Protein AF-A0A432R8R9-F1 (afdb_monomer_lite)

pLDDT: mean 83.42, std 14.16, range [34.03, 92.88]

Radius of gyration: 11.57 Å; chains: 1; bounding box: 38×20×23 Å

Sequence (61 aa):
MLEIIKLSNKPLKTGDLEKLVGISRNEIQKIINELVIEGKIKVDKCYNKVLGLNKEENNGK

Secondary structure (DSSP, 8-state):
-HHHHHH-SS-EEHHHHHHHH-S-HHHHHHHHHHHHHTT-EEEETTTTEEEEE--------

Foldseek 3Di:
DQVVLAPDPAWDALVNVCVVVVDDSVVSVVVVVVCVVVQQWDADPVRRTTGGGRDPDPDDD

Structure (mmCIF, N/CA/C/O backbone):
data_AF-A0A432R8R9-F1
#
_entry.id   AF-A0A432R8R9-F1
#
loop_
_atom_site.group_PDB
_atom_site.id
_atom_site.type_symbol
_atom_site.label_atom_id
_atom_site.label_alt_id
_atom_site.label_comp_id
_atom_site.label_asym_id
_atom_site.label_entity_id
_atom_site.label_seq_id
_atom_site.pdbx_PDB_ins_code
_atom_site.Cartn_x
_atom_site.Cartn_y
_atom_site.Cartn_z
_atom_site.occupancy
_atom_site.B_iso_or_equ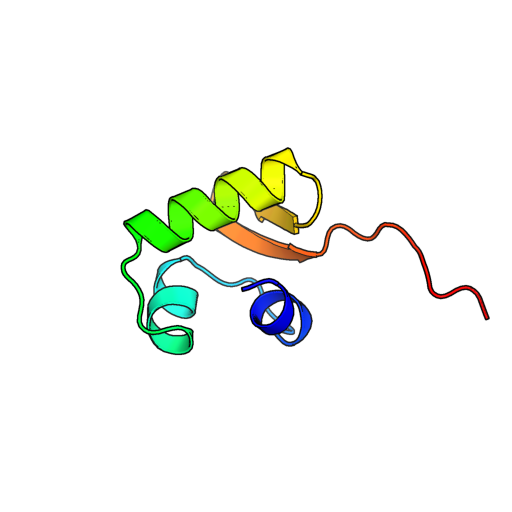iv
_atom_site.auth_seq_id
_atom_site.auth_comp_id
_atom_site.auth_asym_id
_atom_site.auth_atom_id
_atom_site.pdbx_PDB_model_num
ATOM 1 N N . MET A 1 1 ? -2.090 6.785 -5.767 1.00 84.06 1 MET A N 1
ATOM 2 C CA . MET A 1 1 ? -1.894 5.701 -4.770 1.00 84.06 1 MET A CA 1
ATOM 3 C C . MET A 1 1 ? -3.139 5.459 -3.920 1.00 84.06 1 MET A C 1
ATOM 5 O O . MET A 1 1 ? -3.595 4.326 -3.876 1.00 84.06 1 MET A O 1
ATOM 9 N N . LEU A 1 2 ? -3.728 6.496 -3.310 1.00 85.00 2 LEU A N 1
ATOM 10 C CA . LEU A 1 2 ? -4.961 6.367 -2.517 1.00 85.00 2 LEU A CA 1
ATOM 11 C C . LEU A 1 2 ? -6.134 5.748 -3.287 1.00 85.00 2 LEU A C 1
ATOM 13 O O . LEU A 1 2 ? -6.797 4.870 -2.753 1.00 85.00 2 LEU A O 1
ATOM 17 N N . GLU A 1 3 ? -6.348 6.131 -4.548 1.00 86.06 3 GLU A N 1
ATOM 18 C CA . GLU A 1 3 ? -7.416 5.539 -5.370 1.00 86.06 3 GLU A CA 1
ATOM 19 C C . GLU A 1 3 ? -7.222 4.040 -5.611 1.00 86.06 3 GLU A C 1
ATOM 21 O O . GLU A 1 3 ? -8.163 3.268 -5.486 1.00 86.06 3 GLU A O 1
ATOM 26 N N . ILE A 1 4 ? -5.986 3.603 -5.862 1.00 87.12 4 ILE A N 1
ATOM 27 C CA . ILE A 1 4 ? -5.658 2.181 -6.041 1.00 87.12 4 ILE A CA 1
ATOM 28 C C . ILE A 1 4 ? -5.929 1.406 -4.749 1.00 87.12 4 ILE A C 1
ATOM 30 O O . ILE A 1 4 ? -6.478 0.310 -4.787 1.00 87.12 4 ILE A O 1
ATOM 34 N N . ILE A 1 5 ? -5.583 1.991 -3.600 1.00 87.50 5 ILE A N 1
ATOM 35 C CA . ILE A 1 5 ? -5.855 1.403 -2.284 1.00 87.50 5 ILE A CA 1
ATOM 36 C C . ILE A 1 5 ? -7.368 1.361 -2.013 1.00 87.50 5 ILE A C 1
ATOM 38 O O . ILE A 1 5 ? -7.852 0.360 -1.499 1.00 87.50 5 ILE A O 1
ATOM 42 N N . LYS A 1 6 ? -8.118 2.404 -2.396 1.00 85.44 6 LYS A N 1
ATOM 43 C CA . LYS A 1 6 ? -9.581 2.495 -2.253 1.00 85.44 6 LYS A CA 1
ATOM 44 C C . LYS A 1 6 ? -10.319 1.469 -3.112 1.00 85.44 6 LYS A C 1
ATOM 46 O O . LYS A 1 6 ? -11.289 0.878 -2.655 1.00 85.44 6 LYS A O 1
A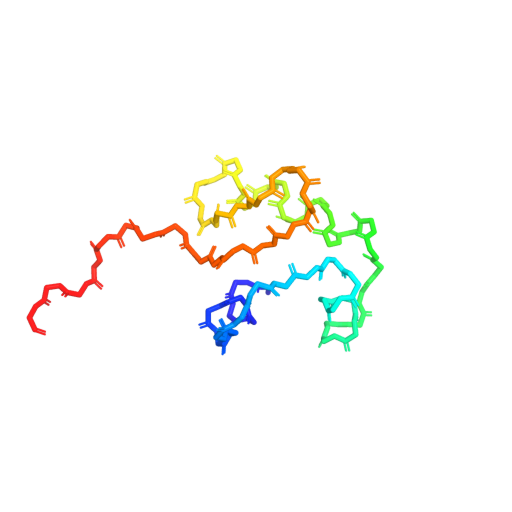TOM 51 N N . LEU A 1 7 ? -9.876 1.287 -4.354 1.00 85.31 7 LEU A N 1
ATOM 52 C CA . LEU A 1 7 ? -10.463 0.343 -5.309 1.00 85.31 7 LEU A CA 1
ATOM 53 C C . LEU A 1 7 ? -10.041 -1.105 -5.029 1.00 85.31 7 LEU A C 1
ATOM 55 O O . LEU A 1 7 ? -10.666 -2.043 -5.520 1.00 85.31 7 LEU A O 1
ATOM 59 N N . SER A 1 8 ? -8.984 -1.305 -4.240 1.00 83.31 8 SER A N 1
ATOM 60 C CA . SER A 1 8 ? -8.540 -2.636 -3.855 1.00 83.31 8 SER A CA 1
ATOM 61 C C . SER A 1 8 ? -9.414 -3.210 -2.745 1.00 83.31 8 SER A C 1
ATOM 63 O O . SER A 1 8 ? -9.358 -2.778 -1.600 1.00 83.31 8 SER A O 1
ATOM 65 N N . ASN A 1 9 ? -10.137 -4.284 -3.056 1.00 79.50 9 ASN A N 1
ATOM 66 C CA . ASN A 1 9 ? -10.864 -5.085 -2.063 1.00 79.50 9 ASN A CA 1
ATOM 67 C C . ASN A 1 9 ? -9.964 -6.054 -1.272 1.00 79.50 9 ASN A C 1
ATOM 69 O O . ASN A 1 9 ? -10.459 -6.917 -0.549 1.00 79.50 9 ASN A O 1
ATOM 73 N N . LYS A 1 10 ? -8.639 -5.962 -1.426 1.00 87.12 10 LYS A N 1
ATOM 74 C CA . LYS A 1 10 ? -7.673 -6.833 -0.748 1.00 87.12 10 LYS A CA 1
ATOM 75 C C . LYS A 1 10 ? -6.486 -6.043 -0.197 1.00 87.12 10 LYS A C 1
ATOM 77 O O . LYS A 1 10 ? -6.124 -5.015 -0.777 1.00 87.12 10 LYS A O 1
ATOM 82 N N . PRO A 1 11 ? -5.817 -6.555 0.850 1.00 90.12 11 PRO A N 1
ATOM 83 C CA . PRO A 1 11 ? -4.548 -6.002 1.285 1.00 90.12 11 PRO A CA 1
ATOM 84 C C . PRO A 1 11 ? -3.505 -6.047 0.165 1.00 90.12 11 PRO A C 1
ATOM 86 O O . PRO A 1 11 ? -3.324 -7.088 -0.472 1.00 90.12 11 PRO A O 1
ATOM 89 N N . LEU A 1 12 ? -2.798 -4.940 -0.050 1.00 91.38 12 LEU A N 1
ATOM 90 C CA . LEU A 1 12 ? -1.774 -4.815 -1.088 1.00 91.38 12 LEU A CA 1
ATOM 91 C C . LEU A 1 12 ? -0.379 -4.774 -0.470 1.00 91.38 12 LEU A C 1
ATOM 93 O O . LEU A 1 12 ? -0.147 -4.050 0.499 1.00 91.38 12 LEU A O 1
ATOM 97 N N . LYS A 1 13 ? 0.573 -5.518 -1.042 1.00 91.88 13 LYS A N 1
ATOM 98 C CA . LYS A 1 13 ? 1.997 -5.343 -0.732 1.00 91.88 13 LYS A CA 1
ATOM 99 C C . LYS A 1 13 ? 2.598 -4.258 -1.624 1.00 91.88 13 LYS A C 1
ATOM 101 O O . LYS A 1 13 ? 2.082 -3.956 -2.698 1.00 91.88 13 LYS A O 1
ATOM 106 N N . THR A 1 14 ? 3.757 -3.741 -1.231 1.00 89.94 14 THR A N 1
ATOM 107 C CA . THR A 1 14 ? 4.544 -2.808 -2.056 1.00 89.94 14 THR A CA 1
ATOM 108 C C . THR A 1 14 ? 4.858 -3.365 -3.445 1.00 89.94 14 THR A C 1
ATOM 110 O O . THR A 1 14 ? 4.805 -2.627 -4.420 1.00 89.94 14 THR A O 1
ATOM 113 N N . GLY A 1 15 ? 5.104 -4.675 -3.562 1.00 89.56 15 GLY A N 1
ATOM 114 C CA . GLY A 1 15 ? 5.304 -5.339 -4.854 1.00 89.56 15 GLY A CA 1
ATOM 115 C C . GLY A 1 15 ? 4.043 -5.427 -5.727 1.00 89.56 15 GLY A C 1
ATOM 116 O O . GLY A 1 15 ? 4.157 -5.421 -6.948 1.00 89.56 15 GLY A O 1
ATOM 117 N N . ASP A 1 16 ? 2.843 -5.486 -5.138 1.00 90.31 16 ASP A N 1
ATOM 118 C CA . ASP A 1 16 ? 1.592 -5.393 -5.907 1.00 90.31 16 ASP A CA 1
ATOM 119 C C . ASP A 1 16 ? 1.397 -3.963 -6.423 1.00 90.31 16 ASP A C 1
ATOM 121 O O . ASP A 1 16 ? 1.073 -3.753 -7.589 1.00 90.31 16 ASP A O 1
ATOM 125 N N . LEU A 1 17 ? 1.660 -2.974 -5.565 1.00 90.81 17 LEU A N 1
ATOM 126 C CA . LEU A 1 17 ? 1.595 -1.555 -5.915 1.00 90.81 17 LEU A CA 1
ATOM 127 C C . LEU A 1 17 ? 2.619 -1.180 -6.996 1.00 90.81 17 LEU A C 1
ATOM 129 O O . LEU A 1 17 ? 2.294 -0.400 -7.882 1.00 90.81 17 LEU A O 1
ATOM 133 N N . GLU A 1 18 ? 3.815 -1.772 -6.976 1.00 92.81 18 GLU A N 1
ATOM 134 C CA . GLU A 1 18 ? 4.839 -1.598 -8.018 1.00 92.81 18 GLU A CA 1
ATOM 135 C C . GLU A 1 18 ? 4.308 -2.012 -9.390 1.00 92.81 18 GLU A C 1
ATOM 137 O O . GLU A 1 18 ? 4.439 -1.259 -10.350 1.00 92.81 18 GLU A O 1
ATOM 142 N N . LYS A 1 19 ? 3.624 -3.159 -9.475 1.00 90.94 19 LYS A N 1
ATOM 143 C CA . LYS A 1 19 ? 3.032 -3.649 -10.730 1.00 90.94 19 LYS A CA 1
ATOM 144 C C . LYS A 1 19 ? 1.851 -2.805 -11.209 1.00 90.94 19 LYS A C 1
ATOM 146 O O . LYS A 1 19 ? 1.631 -2.713 -12.410 1.00 90.94 19 LYS A O 1
ATOM 151 N N . LEU A 1 20 ? 1.082 -2.230 -10.286 1.00 89.75 20 LEU A N 1
ATOM 152 C 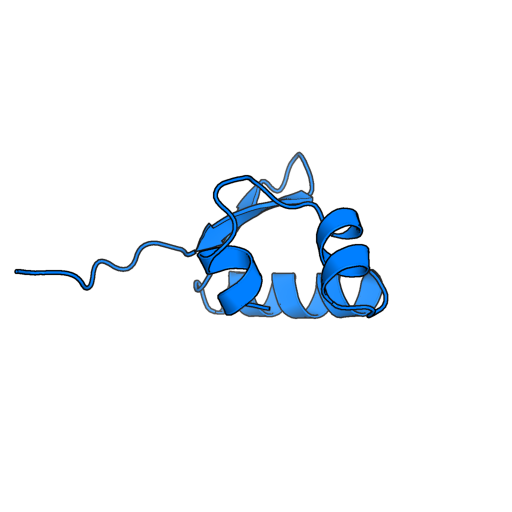CA . LEU A 1 20 ? -0.100 -1.424 -10.608 1.00 89.75 20 LEU A CA 1
ATOM 153 C C . LEU A 1 20 ? 0.250 0.015 -11.004 1.00 89.75 20 LEU A C 1
ATOM 155 O O . LEU A 1 20 ? -0.433 0.600 -11.835 1.00 89.75 20 LEU A O 1
ATOM 159 N N . VAL A 1 21 ? 1.277 0.594 -10.379 1.00 89.69 21 VAL A N 1
ATOM 160 C CA . VAL A 1 21 ? 1.642 2.012 -10.535 1.00 89.69 21 VAL A CA 1
ATOM 161 C C . VAL A 1 21 ? 2.831 2.193 -11.480 1.00 89.69 21 VAL A C 1
ATOM 163 O O . VAL A 1 21 ? 2.964 3.250 -12.086 1.00 89.69 21 VAL A O 1
ATOM 166 N N . GLY A 1 22 ? 3.701 1.188 -11.610 1.00 91.12 22 GLY A N 1
ATOM 167 C CA . GLY A 1 22 ? 4.901 1.267 -12.446 1.00 91.12 22 GLY A CA 1
ATOM 168 C C . GLY A 1 22 ? 6.029 2.113 -11.847 1.00 91.12 22 GLY A C 1
ATOM 169 O O . GLY A 1 22 ? 6.879 2.598 -12.585 1.00 91.12 22 GLY A O 1
ATOM 170 N N . ILE A 1 23 ? 6.046 2.306 -10.523 1.00 91.44 23 ILE A N 1
ATOM 171 C CA . ILE A 1 23 ? 7.107 3.040 -9.814 1.00 91.44 23 ILE A CA 1
ATOM 172 C C . ILE A 1 23 ? 7.862 2.124 -8.849 1.00 91.44 23 ILE A C 1
ATOM 174 O O . ILE A 1 23 ? 7.318 1.138 -8.351 1.00 91.44 23 ILE A O 1
ATOM 178 N N . SER A 1 24 ? 9.113 2.476 -8.553 1.00 91.88 24 SER A N 1
ATOM 179 C CA . SER A 1 24 ? 10.000 1.689 -7.694 1.00 91.88 24 SER A CA 1
ATOM 180 C C . SER A 1 24 ? 9.436 1.482 -6.287 1.00 91.88 24 SER A C 1
ATOM 182 O O . SER A 1 24 ? 8.946 2.422 -5.657 1.00 91.88 24 SER A O 1
ATOM 184 N N . ARG A 1 25 ? 9.623 0.280 -5.726 1.00 89.75 25 ARG A N 1
ATOM 185 C CA . ARG A 1 25 ? 9.280 -0.044 -4.325 1.00 89.75 25 ARG A CA 1
ATOM 186 C C . ARG A 1 25 ? 9.715 0.996 -3.300 1.00 89.75 25 ARG A C 1
ATOM 188 O O . ARG A 1 25 ? 8.950 1.261 -2.381 1.00 89.75 25 ARG A O 1
ATOM 195 N N . ASN A 1 26 ? 10.905 1.581 -3.436 1.00 91.12 26 ASN A N 1
ATOM 196 C CA . ASN A 1 26 ? 11.395 2.582 -2.484 1.00 91.12 26 ASN A CA 1
ATOM 197 C C . ASN A 1 26 ? 10.519 3.841 -2.468 1.00 91.12 26 ASN A C 1
ATOM 199 O O . ASN A 1 26 ? 10.214 4.352 -1.395 1.00 91.12 26 ASN A O 1
ATOM 203 N N . GLU A 1 27 ? 10.081 4.308 -3.637 1.00 92.31 27 GLU A N 1
ATOM 204 C CA . GLU A 1 27 ? 9.179 5.458 -3.743 1.00 92.31 27 GLU A CA 1
ATOM 205 C C . GLU A 1 27 ? 7.799 5.111 -3.181 1.00 92.31 27 GLU A C 1
ATOM 207 O O . GLU A 1 27 ? 7.233 5.872 -2.403 1.00 92.31 27 GLU A O 1
ATOM 212 N N . ILE A 1 28 ? 7.298 3.905 -3.461 1.00 92.06 28 ILE A N 1
ATOM 213 C CA . ILE A 1 28 ? 6.045 3.404 -2.877 1.00 92.06 28 ILE A CA 1
ATOM 214 C C . ILE A 1 28 ? 6.129 3.368 -1.352 1.00 92.06 28 ILE A C 1
ATOM 216 O O . ILE A 1 28 ? 5.197 3.791 -0.677 1.00 92.06 28 ILE A O 1
ATOM 220 N N . GLN A 1 29 ? 7.237 2.872 -0.801 1.00 90.69 29 GLN A N 1
ATOM 221 C CA . GLN A 1 29 ? 7.453 2.788 0.641 1.00 90.69 29 GLN A CA 1
ATOM 222 C C . GLN A 1 29 ? 7.433 4.185 1.282 1.00 90.69 29 GLN A C 1
ATOM 224 O O . GLN A 1 29 ? 6.816 4.351 2.332 1.00 90.69 29 GLN A O 1
ATOM 229 N N . LYS A 1 30 ? 8.052 5.192 0.643 1.00 92.62 30 LYS A N 1
ATOM 230 C CA . LYS A 1 30 ? 7.993 6.591 1.100 1.00 92.62 30 LYS A CA 1
ATOM 231 C C . LYS A 1 30 ? 6.557 7.111 1.113 1.00 92.62 30 LYS A C 1
ATOM 233 O O . LYS A 1 30 ? 6.099 7.552 2.160 1.00 92.62 30 LYS A O 1
ATOM 238 N N . ILE A 1 31 ? 5.830 6.949 0.005 1.00 92.12 31 ILE A N 1
ATOM 239 C CA . ILE A 1 31 ? 4.438 7.406 -0.113 1.00 92.12 31 ILE A CA 1
ATOM 240 C C . ILE A 1 31 ? 3.548 6.715 0.929 1.00 92.12 31 ILE A C 1
ATOM 242 O O . ILE A 1 31 ? 2.752 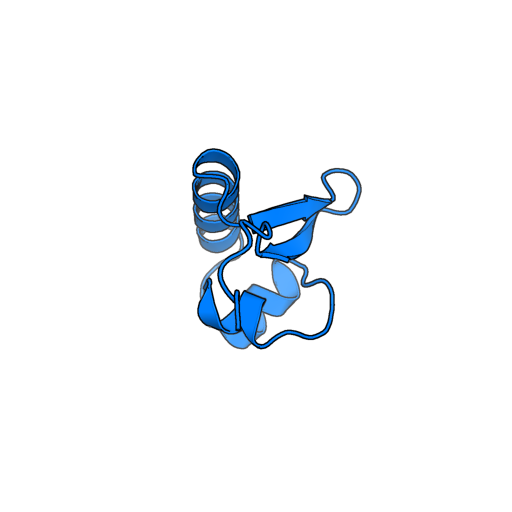7.368 1.591 1.00 92.12 31 ILE A O 1
ATOM 246 N N . ILE A 1 32 ? 3.680 5.397 1.118 1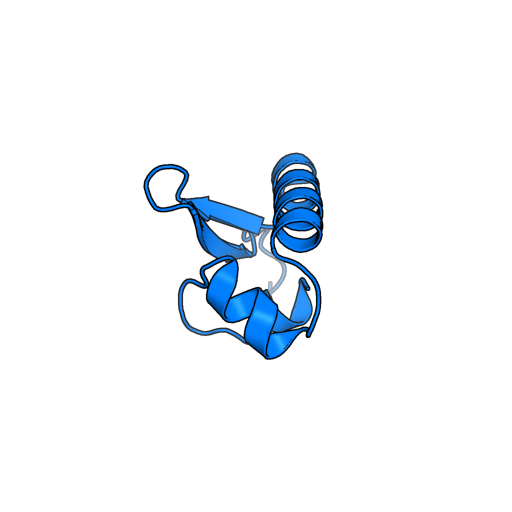.00 90.69 32 ILE A N 1
ATOM 247 C CA . ILE A 1 32 ? 2.926 4.661 2.145 1.00 90.69 32 ILE A CA 1
ATOM 248 C C . ILE A 1 32 ? 3.223 5.224 3.533 1.00 90.69 32 ILE A C 1
ATOM 250 O O . ILE A 1 32 ? 2.289 5.448 4.297 1.00 90.69 32 ILE A O 1
ATOM 254 N N . ASN A 1 33 ? 4.493 5.454 3.866 1.00 90.94 33 ASN A N 1
ATOM 255 C CA . ASN A 1 33 ? 4.865 6.002 5.166 1.00 90.94 33 ASN A CA 1
ATOM 256 C C . ASN A 1 33 ? 4.245 7.387 5.387 1.00 90.94 33 ASN A C 1
ATOM 258 O O . ASN A 1 33 ? 3.676 7.615 6.451 1.00 90.94 33 ASN A O 1
ATOM 262 N N . GLU A 1 34 ? 4.284 8.273 4.389 1.00 92.88 34 GLU A N 1
ATOM 263 C CA . GLU A 1 34 ? 3.625 9.584 4.461 1.00 92.88 34 GLU A CA 1
ATOM 264 C C . GLU A 1 34 ? 2.116 9.440 4.675 1.00 92.88 34 GLU A C 1
ATOM 266 O O . GLU A 1 34 ? 1.575 10.003 5.620 1.00 92.88 34 GLU A O 1
ATOM 271 N N . LEU A 1 35 ? 1.444 8.594 3.891 1.00 90.88 35 LEU A N 1
ATOM 272 C CA . LEU A 1 35 ? 0.001 8.366 4.018 1.00 90.88 35 LEU A CA 1
ATOM 273 C C . LEU A 1 35 ? -0.398 7.747 5.369 1.00 90.88 35 LEU A C 1
ATOM 275 O O . LEU A 1 35 ? -1.517 7.965 5.836 1.00 90.88 35 LEU A O 1
ATOM 279 N N . VAL A 1 36 ? 0.483 6.957 5.989 1.00 90.12 36 VAL A N 1
ATOM 280 C CA . VAL A 1 36 ? 0.286 6.417 7.344 1.00 90.12 36 VAL A CA 1
ATOM 281 C C . VAL A 1 36 ? 0.451 7.515 8.392 1.00 90.12 36 VAL A C 1
ATOM 283 O O . VAL A 1 36 ? -0.352 7.576 9.319 1.00 90.12 36 VAL A O 1
ATOM 286 N N . ILE A 1 37 ? 1.463 8.377 8.250 1.00 90.44 37 ILE A N 1
ATOM 287 C CA . ILE A 1 37 ? 1.699 9.519 9.148 1.00 90.44 37 ILE A CA 1
ATOM 288 C C . ILE A 1 37 ? 0.529 10.505 9.076 1.00 90.44 37 ILE A C 1
ATOM 290 O O . ILE A 1 37 ? 0.055 10.967 10.108 1.00 90.44 37 ILE A O 1
ATOM 294 N N . GLU A 1 38 ? 0.013 10.762 7.874 1.00 89.31 38 GLU A N 1
ATOM 295 C CA . GLU A 1 38 ? -1.188 11.569 7.643 1.00 89.31 38 GLU A CA 1
ATOM 296 C C . GLU A 1 38 ? -2.483 10.877 8.103 1.00 89.31 38 GLU A C 1
ATOM 298 O O . GLU A 1 38 ? -3.560 11.456 7.995 1.00 89.31 38 GLU A O 1
ATOM 303 N N . GLY A 1 39 ? -2.414 9.625 8.565 1.00 88.00 39 GLY A N 1
ATOM 304 C CA . GLY A 1 39 ? -3.576 8.881 9.039 1.00 88.00 39 GLY A CA 1
ATOM 305 C C . GLY A 1 39 ? -4.574 8.504 7.943 1.00 88.00 39 GLY A C 1
ATOM 306 O O . GLY A 1 39 ? -5.689 8.118 8.272 1.00 88.00 39 GLY A O 1
ATOM 307 N N . LYS A 1 40 ? -4.199 8.559 6.659 1.00 87.81 40 LYS A N 1
ATOM 308 C CA . LYS A 1 40 ? -5.086 8.276 5.512 1.00 87.81 40 LYS A CA 1
ATOM 309 C C . LYS A 1 40 ? -5.245 6.788 5.220 1.00 87.81 40 LYS A C 1
ATOM 311 O O . LYS A 1 40 ? -6.257 6.368 4.657 1.00 87.81 40 LYS A O 1
ATOM 316 N N . ILE A 1 41 ? -4.250 5.974 5.570 1.00 89.50 41 ILE A N 1
ATOM 317 C CA . ILE A 1 41 ? -4.251 4.531 5.300 1.00 89.50 41 ILE A CA 1
ATOM 318 C C . ILE A 1 41 ? -3.869 3.725 6.532 1.00 89.50 41 ILE A C 1
ATOM 320 O O . ILE A 1 41 ? -3.102 4.169 7.384 1.00 89.50 41 ILE A O 1
ATOM 324 N N . LYS A 1 42 ? -4.363 2.490 6.579 1.00 89.44 42 LYS A N 1
ATOM 325 C CA . LYS A 1 42 ? -3.985 1.506 7.583 1.00 89.44 42 LYS A CA 1
ATOM 326 C C . LYS A 1 42 ? -3.010 0.509 6.979 1.00 89.44 42 LYS A C 1
ATOM 328 O O . LYS A 1 42 ? -3.265 -0.062 5.917 1.00 89.44 42 LYS A O 1
ATOM 333 N N . VAL A 1 43 ? -1.912 0.266 7.683 1.00 91.00 43 VAL A N 1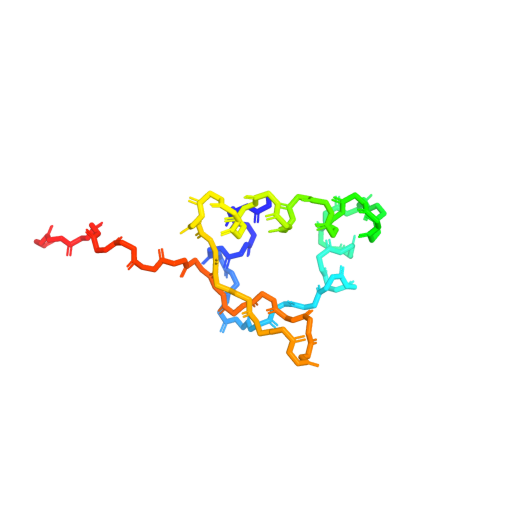
ATOM 334 C CA . VAL A 1 43 ? -0.907 -0.727 7.296 1.00 91.00 43 VAL A CA 1
ATOM 335 C C . VAL A 1 43 ? -0.749 -1.787 8.376 1.00 91.00 43 VAL A C 1
ATOM 337 O O . VAL A 1 43 ? -0.809 -1.496 9.570 1.00 91.00 43 VAL A O 1
ATOM 340 N N . ASP A 1 44 ? -0.518 -3.020 7.948 1.00 88.19 44 ASP A N 1
ATOM 341 C CA . ASP A 1 44 ? -0.015 -4.090 8.793 1.00 88.19 44 ASP A CA 1
ATOM 342 C C . ASP A 1 44 ? 1.513 -4.028 8.796 1.00 88.19 44 ASP A C 1
ATOM 344 O O . ASP A 1 44 ? 2.163 -4.312 7.784 1.00 88.19 44 ASP A O 1
ATOM 348 N N . LYS A 1 45 ? 2.086 -3.626 9.934 1.00 78.62 45 LYS A N 1
ATOM 349 C CA . LYS A 1 45 ? 3.539 -3.473 10.088 1.00 78.62 45 LYS A CA 1
ATOM 350 C C . LYS A 1 45 ? 4.284 -4.812 10.104 1.00 78.62 45 LYS A C 1
ATOM 352 O O . LYS A 1 45 ? 5.444 -4.837 9.714 1.00 78.62 45 LYS A O 1
ATOM 357 N N . CYS A 1 46 ? 3.639 -5.909 10.511 1.00 78.62 46 CYS A N 1
ATOM 358 C CA . CYS A 1 46 ? 4.276 -7.230 10.551 1.00 78.62 46 CYS A CA 1
ATOM 359 C C . CYS A 1 46 ? 4.482 -7.799 9.143 1.00 78.62 46 CYS A C 1
ATOM 361 O O . CYS A 1 46 ? 5.495 -8.434 8.869 1.00 78.62 46 CYS A O 1
ATOM 363 N N . TYR A 1 47 ? 3.538 -7.545 8.237 1.00 73.06 47 TYR A N 1
ATOM 364 C CA . TYR A 1 47 ? 3.556 -8.095 6.882 1.00 73.06 47 TYR A CA 1
ATOM 365 C C . TYR A 1 47 ? 3.814 -7.057 5.782 1.00 73.06 47 TYR A C 1
ATOM 367 O O . TYR A 1 47 ? 3.782 -7.422 4.603 1.00 73.06 47 TYR A O 1
ATOM 375 N N . ASN A 1 48 ? 4.061 -5.793 6.145 1.00 80.69 48 ASN A N 1
ATOM 376 C CA . ASN A 1 48 ? 4.249 -4.652 5.240 1.00 80.69 48 ASN A CA 1
ATOM 377 C C . ASN A 1 48 ? 3.146 -4.580 4.162 1.00 80.69 48 ASN A C 1
ATOM 379 O O . ASN A 1 48 ? 3.412 -4.507 2.958 1.00 80.69 48 ASN A O 1
ATOM 383 N N . LYS A 1 49 ? 1.888 -4.694 4.607 1.00 87.88 49 LYS A N 1
ATOM 384 C CA . LYS A 1 49 ? 0.696 -4.672 3.746 1.00 87.88 49 LYS A CA 1
ATOM 385 C C . LYS A 1 49 ? -0.125 -3.426 4.019 1.00 87.88 49 LYS A C 1
ATOM 387 O O . LYS A 1 49 ? -0.420 -3.127 5.170 1.00 87.88 49 LYS A O 1
ATOM 392 N N . VAL A 1 50 ? -0.584 -2.763 2.968 1.00 90.62 50 VAL A N 1
ATOM 393 C CA . VAL A 1 50 ? -1.650 -1.767 3.071 1.00 90.62 50 VAL A CA 1
ATOM 394 C C . VAL A 1 50 ? -2.968 -2.517 3.212 1.00 90.62 50 VAL A C 1
ATOM 396 O O . VAL A 1 50 ? -3.339 -3.272 2.317 1.00 90.62 50 VAL A O 1
ATOM 399 N N . LEU A 1 51 ? -3.645 -2.350 4.345 1.00 87.81 51 LEU A N 1
ATOM 400 C CA . LEU A 1 51 ? -4.913 -3.014 4.659 1.00 87.81 51 LEU A CA 1
ATOM 401 C C . LEU A 1 51 ? -6.115 -2.291 4.046 1.00 87.81 51 LEU A C 1
ATOM 403 O O . LEU A 1 51 ? -7.145 -2.915 3.815 1.00 87.81 51 LEU A O 1
ATOM 407 N N . GLY A 1 52 ? -5.979 -0.992 3.789 1.00 86.81 52 GLY A N 1
ATOM 408 C CA . GLY A 1 52 ? -7.025 -0.146 3.225 1.00 86.81 52 GLY A CA 1
ATOM 409 C C . GLY A 1 52 ? -6.873 1.300 3.681 1.00 86.81 52 GLY A C 1
ATOM 410 O O . GLY A 1 52 ? -5.878 1.665 4.313 1.00 86.81 52 GLY A O 1
ATOM 411 N N . LEU A 1 53 ? -7.866 2.128 3.366 1.00 86.62 53 LEU A N 1
ATOM 412 C CA . LEU A 1 53 ? -7.959 3.482 3.908 1.00 86.62 53 LEU A CA 1
ATOM 413 C C . LEU A 1 53 ? -8.296 3.429 5.407 1.00 86.62 53 LEU A C 1
ATOM 415 O O . LEU A 1 53 ? -9.022 2.537 5.855 1.00 86.62 53 LEU A O 1
ATOM 419 N N . ASN A 1 54 ? -7.792 4.387 6.182 1.00 81.25 54 ASN A N 1
ATOM 420 C CA . ASN A 1 54 ? -8.319 4.628 7.521 1.00 81.25 54 ASN A CA 1
ATOM 421 C C . ASN A 1 54 ? -9.741 5.166 7.338 1.00 81.25 54 ASN A C 1
ATOM 423 O O . ASN A 1 54 ? -9.946 6.182 6.677 1.00 81.25 54 ASN A O 1
ATOM 427 N N . LYS A 1 55 ? -10.736 4.447 7.861 1.00 61.03 55 LYS A N 1
ATOM 428 C CA . LYS A 1 55 ? -12.100 4.964 7.932 1.00 61.03 55 LYS A CA 1
ATOM 429 C C . LYS A 1 55 ? -12.111 6.097 8.957 1.00 61.03 55 LYS A C 1
ATOM 431 O O . LYS A 1 55 ? -12.310 5.839 10.137 1.00 61.03 55 LYS A O 1
ATOM 436 N N . GLU A 1 56 ? -11.927 7.328 8.509 1.00 52.28 56 GLU A N 1
ATOM 437 C CA . GLU A 1 56 ? -12.767 8.390 9.044 1.00 52.28 56 GLU A CA 1
ATOM 438 C C . GLU A 1 56 ? -14.100 8.272 8.311 1.00 52.28 56 GLU A C 1
ATOM 440 O O . GLU A 1 56 ? -14.183 8.380 7.085 1.00 52.28 56 GLU A O 1
ATOM 445 N N . GLU A 1 57 ? -15.123 7.891 9.069 1.00 48.44 57 GLU A N 1
ATOM 446 C CA . GLU A 1 57 ? -16.508 7.878 8.632 1.00 48.44 57 GLU A CA 1
ATOM 447 C C . GLU A 1 57 ? -16.864 9.202 7.955 1.00 48.44 57 GLU A C 1
ATOM 449 O O . GLU A 1 57 ? -16.990 10.233 8.600 1.00 48.44 57 GLU A O 1
ATOM 454 N N . ASN A 1 58 ? -17.077 9.164 6.646 1.00 44.19 58 ASN A N 1
ATOM 455 C CA . ASN A 1 58 ? -18.005 10.068 5.984 1.00 44.19 58 ASN A CA 1
ATOM 456 C C . ASN A 1 58 ? -18.694 9.302 4.859 1.00 44.19 58 ASN A C 1
ATOM 458 O O . ASN A 1 58 ? -18.342 9.387 3.688 1.00 44.19 58 ASN A O 1
ATOM 462 N N . ASN A 1 59 ? -19.658 8.486 5.268 1.00 41.41 59 ASN A N 1
ATOM 463 C CA . ASN A 1 59 ? -20.927 8.398 4.561 1.00 41.41 59 ASN A CA 1
ATOM 464 C C . ASN A 1 59 ? -22.004 8.179 5.619 1.00 41.41 59 ASN A C 1
ATOM 466 O O . ASN A 1 59 ? -22.483 7.073 5.857 1.00 41.41 59 ASN A O 1
ATOM 470 N N . GLY A 1 60 ? -22.314 9.276 6.310 1.00 43.22 60 GLY A N 1
ATOM 471 C CA . GLY A 1 60 ? -23.664 9.475 6.789 1.00 43.22 60 GLY A CA 1
ATOM 472 C C . GLY A 1 60 ? -24.588 9.644 5.583 1.00 43.22 60 GLY A C 1
ATOM 473 O O . GLY A 1 60 ? -24.279 10.425 4.682 1.00 43.22 60 GLY A O 1
ATOM 474 N N . LYS A 1 61 ? -25.728 8.955 5.676 1.00 34.03 61 LYS A N 1
ATOM 475 C CA . LYS A 1 61 ? -26.943 9.013 4.851 1.00 34.03 61 LYS A CA 1
ATOM 476 C C . LYS A 1 61 ? -27.046 8.048 3.671 1.00 34.03 61 LYS A C 1
ATOM 478 O O . LYS A 1 61 ? -26.287 8.182 2.692 1.00 34.03 61 LYS A O 1
#